Protein AF-A0A7Z2V467-F1 (afdb_monomer_lite)

Radius of gyration: 11.16 Å; chains: 1; bounding box: 28×25×29 Å

pLDDT: mean 89.86, std 11.54, range [38.38, 97.75]

Secondary structure (DSSP, 8-state):
------PEEHHHHHHHHT--HHHHHHHHHH-TT-TTEEEETTEEEE-HHHHHHHHTT-

Structure (mmCIF, N/CA/C/O backbone):
data_AF-A0A7Z2V467-F1
#
_entry.id   AF-A0A7Z2V467-F1
#
loop_
_atom_site.group_PDB
_atom_site.id
_atom_site.type_symbol
_atom_site.label_atom_id
_atom_site.label_alt_id
_atom_site.label_comp_id
_atom_site.label_asym_id
_atom_site.label_entity_id
_atom_site.label_seq_id
_atom_site.pdbx_PDB_ins_code
_atom_site.Cartn_x
_atom_site.Cartn_y
_atom_site.Cartn_z
_atom_site.occupancy
_atom_site.B_iso_or_equiv
_atom_site.auth_seq_id
_atom_site.auth_comp_id
_atom_site.auth_asym_id
_atom_site.auth_atom_id
_atom_site.pdbx_PDB_model_num
ATOM 1 N N . MET A 1 1 ? 18.167 -10.357 8.683 1.00 38.38 1 MET A N 1
ATOM 2 C CA . MET A 1 1 ? 17.303 -11.339 7.994 1.00 38.38 1 MET A CA 1
ATOM 3 C C . MET A 1 1 ? 16.634 -10.636 6.830 1.00 38.38 1 MET A C 1
ATOM 5 O O . MET A 1 1 ? 15.872 -9.710 7.070 1.00 38.38 1 MET A O 1
ATOM 9 N N . ILE A 1 2 ? 16.954 -11.009 5.590 1.00 46.09 2 ILE A N 1
ATOM 10 C CA . ILE A 1 2 ? 16.230 -10.497 4.421 1.00 46.09 2 ILE A CA 1
ATOM 11 C C . ILE A 1 2 ? 14.910 -11.268 4.382 1.00 46.09 2 ILE A C 1
ATOM 13 O O . ILE A 1 2 ? 14.862 -12.399 3.906 1.00 46.09 2 ILE A O 1
ATOM 17 N N . THR A 1 3 ? 13.853 -10.710 4.973 1.00 55.25 3 THR A N 1
ATOM 18 C CA . THR A 1 3 ? 12.496 -11.218 4.748 1.00 55.25 3 THR A CA 1
ATOM 19 C C . THR A 1 3 ? 12.230 -11.103 3.252 1.00 55.25 3 THR A C 1
ATOM 21 O O . THR A 1 3 ? 12.139 -9.991 2.739 1.00 55.25 3 THR A O 1
ATOM 24 N N . SER A 1 4 ? 12.167 -12.236 2.549 1.00 70.69 4 SER A N 1
ATOM 25 C CA . SER A 1 4 ? 11.707 -12.287 1.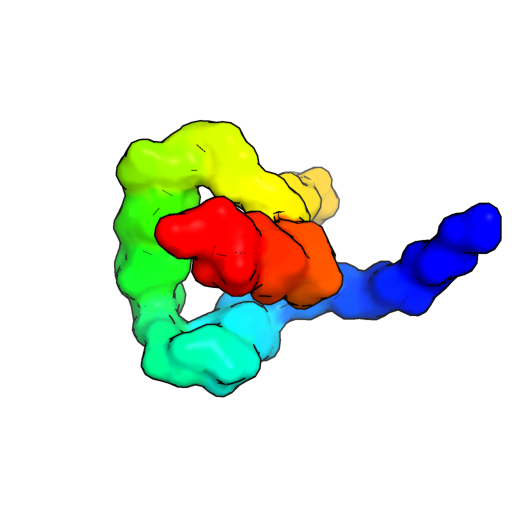159 1.00 70.69 4 SER A CA 1
ATOM 26 C C . SER A 1 4 ? 10.207 -12.021 1.154 1.00 70.69 4 SER A C 1
ATOM 28 O O . SER A 1 4 ? 9.395 -12.941 1.156 1.00 70.69 4 SER A O 1
ATOM 30 N N . GLU A 1 5 ? 9.836 -10.750 1.264 1.00 83.75 5 GLU A N 1
ATOM 31 C CA . GLU A 1 5 ? 8.452 -10.332 1.129 1.00 83.75 5 GLU A CA 1
ATOM 32 C C . GLU A 1 5 ? 8.063 -10.361 -0.349 1.00 83.75 5 GLU A C 1
ATOM 34 O O . GL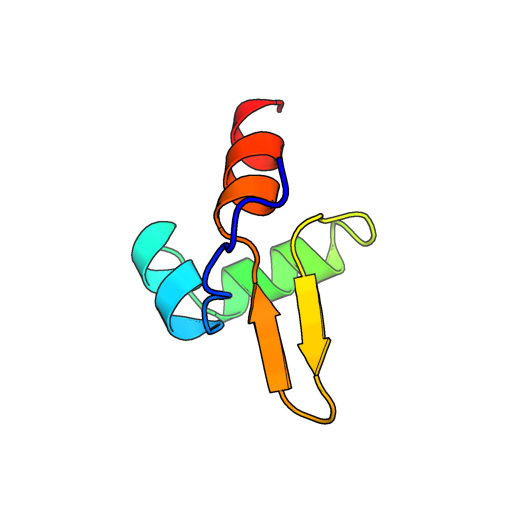U A 1 5 ? 8.738 -9.789 -1.208 1.00 83.75 5 GLU A O 1
ATOM 39 N N . VAL A 1 6 ? 6.950 -11.028 -0.647 1.00 89.81 6 VAL A N 1
ATOM 40 C CA . VAL A 1 6 ? 6.362 -11.003 -1.984 1.00 89.81 6 VAL A CA 1
ATOM 41 C C . VAL A 1 6 ? 5.620 -9.685 -2.151 1.00 89.81 6 VAL A C 1
ATOM 43 O O . VAL A 1 6 ? 4.578 -9.474 -1.531 1.00 89.81 6 VAL A O 1
ATOM 46 N N . LEU A 1 7 ? 6.145 -8.813 -3.014 1.00 95.12 7 LEU A N 1
ATOM 47 C CA . LEU A 1 7 ? 5.503 -7.537 -3.296 1.00 95.12 7 LEU A CA 1
ATOM 48 C C . LEU A 1 7 ? 4.141 -7.742 -3.970 1.00 95.12 7 LEU A C 1
ATOM 50 O O . LEU A 1 7 ? 4.026 -8.431 -4.986 1.00 95.12 7 LEU A O 1
ATOM 54 N N . LYS A 1 8 ? 3.127 -7.070 -3.434 1.00 95.75 8 LYS A N 1
ATOM 55 C CA . LYS A 1 8 ? 1.740 -7.123 -3.888 1.00 95.75 8 LYS A CA 1
ATOM 56 C C . LYS A 1 8 ? 1.469 -6.130 -5.009 1.00 95.75 8 LYS A C 1
ATOM 58 O O . LYS A 1 8 ? 2.087 -5.072 -5.124 1.00 95.75 8 LYS A O 1
ATOM 63 N N . THR A 1 9 ? 0.526 -6.466 -5.869 1.00 96.69 9 THR A N 1
ATOM 64 C CA . THR A 1 9 ? -0.075 -5.552 -6.837 1.00 96.69 9 THR A CA 1
ATOM 65 C C . THR A 1 9 ? -0.959 -4.523 -6.129 1.00 96.69 9 THR A C 1
ATOM 67 O O . THR A 1 9 ? -1.346 -4.685 -4.973 1.00 96.69 9 THR A O 1
ATOM 70 N N . THR A 1 10 ? -1.316 -3.453 -6.840 1.00 95.75 10 THR A N 1
ATOM 71 C CA . THR A 1 10 ? -2.293 -2.476 -6.341 1.00 95.75 10 THR A CA 1
ATOM 72 C C . THR A 1 10 ? -3.642 -3.123 -6.014 1.00 95.75 10 THR A C 1
ATOM 74 O O . THR A 1 10 ? -4.249 -2.761 -5.014 1.00 95.75 10 THR A O 1
ATOM 77 N N . ASP A 1 11 ? -4.097 -4.095 -6.809 1.00 97.00 11 ASP A N 1
ATOM 78 C CA . ASP A 1 11 ? -5.372 -4.777 -6.559 1.00 97.00 11 ASP A CA 1
ATOM 79 C C . ASP A 1 11 ? -5.346 -5.625 -5.297 1.00 97.00 11 ASP A C 1
ATOM 81 O O . ASP A 1 11 ? -6.285 -5.578 -4.508 1.00 97.00 11 ASP A O 1
ATOM 85 N N . GLU A 1 12 ? -4.256 -6.358 -5.080 1.00 97.31 12 GLU A N 1
ATOM 86 C CA . GLU A 1 12 ? -4.085 -7.166 -3.874 1.00 97.31 12 GLU A CA 1
ATOM 87 C C . GLU A 1 12 ? -4.065 -6.287 -2.620 1.00 97.31 12 GLU A C 1
ATOM 89 O O . GLU A 1 12 ? -4.775 -6.587 -1.665 1.00 97.31 12 GLU A O 1
ATOM 94 N N . ILE A 1 13 ? -3.343 -5.159 -2.634 1.00 95.94 13 ILE A N 1
ATOM 95 C CA . ILE A 1 13 ? -3.368 -4.205 -1.512 1.00 95.94 13 ILE A CA 1
ATOM 96 C C . ILE A 1 13 ? -4.758 -3.614 -1.300 1.00 95.94 13 ILE A C 1
ATOM 98 O O . ILE A 1 13 ? -5.217 -3.527 -0.164 1.00 95.94 13 ILE A O 1
ATOM 102 N N . CYS A 1 14 ? -5.450 -3.220 -2.369 1.00 97.00 14 CYS A N 1
ATOM 103 C CA . CYS A 1 14 ? -6.817 -2.721 -2.266 1.00 97.00 14 CYS A CA 1
ATOM 104 C C . CYS A 1 14 ? -7.756 -3.758 -1.634 1.00 97.00 14 CYS A C 1
ATOM 106 O O . CYS A 1 14 ? -8.571 -3.396 -0.787 1.00 97.00 14 CYS A O 1
ATOM 108 N N . ALA A 1 15 ? -7.616 -5.036 -1.993 1.00 97.25 15 ALA A N 1
ATOM 109 C CA . ALA A 1 15 ? -8.390 -6.124 -1.405 1.00 97.25 15 ALA A CA 1
ATOM 110 C C . ALA A 1 15 ? -8.055 -6.340 0.081 1.00 97.25 15 ALA A C 1
ATOM 112 O O . ALA A 1 15 ? -8.971 -6.459 0.895 1.00 97.25 15 ALA A O 1
ATOM 113 N N . ILE A 1 16 ? -6.768 -6.327 0.446 1.00 94.62 16 ILE A N 1
ATOM 114 C CA . ILE A 1 16 ? -6.295 -6.480 1.833 1.00 94.62 16 ILE A CA 1
ATOM 115 C C . ILE A 1 16 ? -6.821 -5.343 2.714 1.00 94.62 16 ILE A C 1
ATOM 117 O O . ILE A 1 16 ? -7.412 -5.587 3.764 1.00 94.62 16 ILE A O 1
ATOM 121 N N . LEU A 1 17 ? -6.662 -4.099 2.259 1.00 92.69 17 LEU A N 1
ATOM 122 C CA . LEU A 1 17 ? -7.099 -2.909 2.989 1.00 92.69 17 LEU A CA 1
ATOM 123 C C . LEU A 1 17 ? -8.611 -2.662 2.888 1.00 92.69 17 LEU A C 1
ATOM 125 O O . LEU A 1 17 ? -9.132 -1.792 3.580 1.00 92.69 17 LEU A O 1
ATOM 129 N N . ARG A 1 18 ? -9.320 -3.406 2.029 1.00 95.94 18 ARG A N 1
ATOM 130 C CA . ARG A 1 18 ? -10.747 -3.222 1.715 1.00 95.94 18 ARG A CA 1
ATOM 131 C C . ARG A 1 18 ? -11.075 -1.796 1.258 1.00 95.94 18 ARG A C 1
ATOM 133 O O . ARG A 1 18 ? -12.098 -1.226 1.632 1.00 95.94 18 ARG A O 1
ATOM 140 N N . VAL A 1 19 ? -10.209 -1.224 0.423 1.00 96.00 19 VAL A N 1
ATOM 141 C CA . VAL A 1 19 ? -10.369 0.128 -0.131 1.00 96.00 19 VAL A CA 1
ATOM 142 C C . VAL A 1 19 ? -10.378 0.116 -1.652 1.00 96.00 19 VAL A C 1
ATOM 144 O O . VAL A 1 19 ? -9.805 -0.757 -2.300 1.00 96.00 19 VAL A O 1
ATOM 147 N N . SER A 1 20 ? -10.989 1.138 -2.247 1.00 97.75 20 SER A N 1
ATOM 148 C CA . SER A 1 20 ? -10.930 1.324 -3.696 1.00 97.75 20 SER A CA 1
ATOM 149 C C . SER A 1 20 ? -9.524 1.738 -4.158 1.00 97.75 20 SER A C 1
ATOM 151 O O . SER A 1 20 ? -8.762 2.365 -3.413 1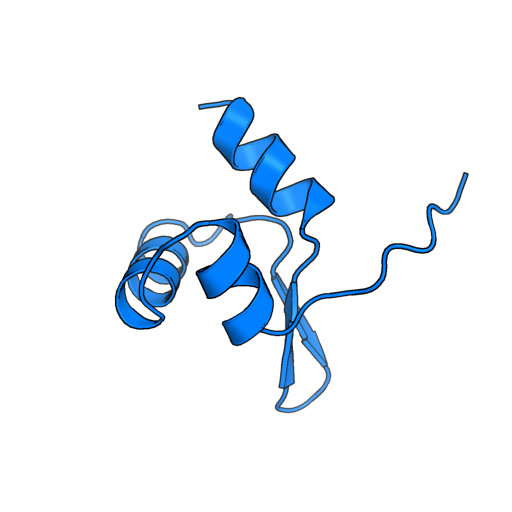.00 97.75 20 SER A O 1
ATOM 153 N N . ARG A 1 21 ? -9.203 1.493 -5.437 1.00 96.44 21 ARG A N 1
ATOM 154 C CA . ARG A 1 21 ? -7.980 2.027 -6.070 1.00 96.44 21 ARG A CA 1
ATOM 155 C C . ARG A 1 21 ? -7.888 3.549 -5.964 1.00 96.44 21 ARG A C 1
ATOM 157 O O . ARG A 1 21 ? -6.799 4.093 -5.815 1.00 96.44 21 ARG A O 1
ATOM 164 N N . GLN A 1 22 ? -9.027 4.235 -6.042 1.00 97.38 22 GLN A N 1
ATOM 165 C CA . GLN A 1 22 ? -9.081 5.691 -5.958 1.00 97.38 22 GLN A CA 1
ATOM 166 C C . GLN A 1 22 ? -8.741 6.182 -4.548 1.00 97.38 22 GLN A C 1
ATOM 168 O O . GLN A 1 22 ? -8.024 7.169 -4.407 1.00 97.38 22 GLN A O 1
ATOM 173 N N . THR A 1 23 ? -9.189 5.461 -3.517 1.00 96.25 23 THR A N 1
ATOM 174 C CA . THR A 1 23 ? -8.820 5.715 -2.118 1.00 96.25 23 THR A CA 1
ATOM 175 C C . THR A 1 23 ? -7.320 5.530 -1.914 1.00 96.25 23 THR A C 1
ATOM 177 O O . THR A 1 23 ? -6.670 6.429 -1.391 1.00 96.25 23 THR A O 1
ATOM 180 N N . LEU A 1 24 ? -6.747 4.421 -2.397 1.00 94.75 24 LEU A N 1
ATOM 181 C CA . LEU A 1 24 ? -5.302 4.187 -2.301 1.00 94.75 24 LEU A CA 1
ATOM 182 C C . LEU A 1 24 ? -4.500 5.257 -3.060 1.00 94.75 24 LEU A C 1
ATOM 184 O O . LEU A 1 24 ? -3.484 5.742 -2.571 1.00 94.75 24 LEU A O 1
ATOM 188 N N . TRP A 1 25 ? -4.970 5.682 -4.235 1.00 94.06 25 TRP A N 1
ATOM 189 C CA . TRP A 1 25 ? -4.338 6.769 -4.979 1.00 94.06 25 TRP A CA 1
ATOM 190 C C . TRP A 1 25 ? -4.386 8.100 -4.217 1.00 94.06 25 TRP A C 1
ATOM 192 O O . TRP A 1 25 ? -3.361 8.777 -4.124 1.00 94.06 25 TRP A O 1
ATOM 202 N N . ARG A 1 26 ? -5.534 8.466 -3.628 1.00 95.44 26 ARG A N 1
ATOM 203 C CA . ARG A 1 26 ? -5.643 9.672 -2.789 1.00 95.44 26 ARG A CA 1
ATOM 204 C C . ARG A 1 26 ? -4.684 9.601 -1.609 1.00 95.44 26 ARG A C 1
ATOM 206 O O . ARG A 1 26 ? -3.904 10.529 -1.438 1.00 95.44 26 ARG A O 1
ATOM 213 N N . LEU A 1 27 ? -4.632 8.459 -0.921 1.00 91.62 27 LEU A N 1
ATOM 214 C CA . LEU A 1 27 ? -3.699 8.227 0.180 1.00 91.62 27 LEU A CA 1
ATOM 215 C C . LEU A 1 27 ? -2.246 8.475 -0.248 1.00 91.62 27 LEU A C 1
ATOM 217 O O . LEU A 1 27 ? -1.522 9.184 0.443 1.00 91.62 27 LEU A O 1
ATOM 221 N N . THR A 1 28 ? -1.829 7.969 -1.416 1.00 92.19 28 THR A N 1
ATOM 222 C CA . THR A 1 28 ? -0.467 8.209 -1.936 1.00 92.19 28 THR A CA 1
ATOM 223 C C . THR A 1 28 ? -0.188 9.643 -2.349 1.00 92.19 28 THR A C 1
ATOM 225 O O . THR A 1 28 ? 0.970 10.050 -2.403 1.00 92.19 28 THR A O 1
ATOM 228 N N . LYS A 1 29 ? -1.229 10.383 -2.731 1.00 93.12 29 LYS A N 1
ATOM 229 C CA . LYS A 1 29 ? -1.111 11.777 -3.145 1.00 93.12 29 LYS A CA 1
ATOM 230 C C . LYS A 1 29 ? -1.022 12.691 -1.925 1.00 93.12 29 LYS A C 1
ATOM 232 O O . LYS A 1 29 ? -0.231 13.625 -1.934 1.00 93.12 29 LYS A O 1
ATOM 237 N N . GLU A 1 30 ? -1.826 12.409 -0.906 1.00 94.00 30 GLU A N 1
ATOM 238 C CA . GLU A 1 30 ? -1.875 13.149 0.357 1.00 94.00 30 GLU A CA 1
ATOM 239 C C . GLU A 1 30 ? -0.668 12.837 1.249 1.00 94.00 30 GLU A C 1
ATOM 241 O O . GLU A 1 30 ? -0.222 13.709 1.986 1.00 94.00 30 GLU A O 1
ATOM 246 N N . ASN A 1 31 ? -0.084 11.639 1.118 1.00 90.06 31 ASN A N 1
ATOM 247 C CA . ASN A 1 31 ? 1.089 11.203 1.875 1.00 90.06 31 ASN A CA 1
ATOM 248 C C . ASN A 1 31 ? 2.250 10.849 0.927 1.00 90.06 31 ASN A C 1
ATOM 250 O O . ASN A 1 31 ? 2.433 9.681 0.575 1.00 90.06 31 ASN A O 1
ATOM 254 N N . PRO A 1 32 ? 3.072 11.830 0.502 1.00 84.38 32 PRO A N 1
ATOM 255 C CA . PRO A 1 32 ? 4.229 11.576 -0.361 1.00 84.38 32 PRO A CA 1
ATOM 256 C C . PRO A 1 32 ? 5.268 10.627 0.253 1.00 84.38 32 PRO A C 1
ATOM 258 O O . PRO A 1 32 ? 5.994 9.962 -0.484 1.00 84.38 32 PRO A O 1
ATOM 261 N N . SER A 1 33 ? 5.323 10.557 1.586 1.00 86.19 33 SER A N 1
ATOM 262 C CA . SER A 1 33 ? 6.193 9.678 2.375 1.00 86.19 33 SER A CA 1
ATOM 263 C C . SER A 1 33 ? 5.576 8.308 2.680 1.00 86.19 33 SER A C 1
ATOM 265 O O . SER A 1 33 ? 6.126 7.578 3.502 1.00 86.19 33 SER A O 1
ATOM 267 N N . LEU A 1 34 ? 4.452 7.947 2.042 1.00 89.19 34 LEU A N 1
ATOM 268 C CA . LEU A 1 34 ? 3.809 6.649 2.243 1.00 89.19 34 LEU A CA 1
ATOM 269 C C . LEU A 1 34 ? 4.805 5.506 1.947 1.00 89.19 34 LEU A C 1
ATOM 271 O O . LEU A 1 34 ? 5.276 5.397 0.805 1.00 89.19 34 LEU A O 1
ATOM 275 N N . PRO A 1 35 ? 5.121 4.653 2.937 1.00 91.31 35 PRO A N 1
ATOM 276 C CA . PRO A 1 35 ? 6.089 3.579 2.764 1.00 91.31 35 PRO A CA 1
ATOM 277 C C . PRO A 1 35 ? 5.492 2.400 1.982 1.00 91.31 35 PRO A C 1
ATOM 279 O O . PRO A 1 35 ? 4.296 2.349 1.688 1.00 91.31 35 PRO A O 1
ATOM 282 N N . GLY A 1 36 ? 6.340 1.454 1.581 1.00 90.88 36 GLY A N 1
ATOM 283 C CA . GLY A 1 36 ? 5.933 0.243 0.876 1.00 90.88 36 GLY A CA 1
ATOM 284 C C . GLY A 1 36 ? 5.685 0.385 -0.622 1.00 90.88 36 GLY A C 1
ATOM 285 O O . GLY A 1 36 ? 5.609 -0.632 -1.304 1.00 90.88 36 GLY A O 1
ATOM 286 N N . ARG A 1 37 ? 5.600 1.593 -1.192 1.00 93.50 37 ARG A N 1
ATOM 287 C CA . ARG A 1 37 ? 5.397 1.761 -2.642 1.00 93.50 37 ARG A CA 1
ATOM 288 C C . ARG A 1 37 ? 6.699 1.553 -3.423 1.00 93.50 37 ARG A C 1
ATOM 290 O O . ARG A 1 37 ? 7.577 2.411 -3.423 1.00 93.50 37 ARG A O 1
ATOM 297 N N . VAL A 1 38 ? 6.765 0.478 -4.204 1.00 92.94 38 VAL A N 1
ATOM 298 C CA . VAL A 1 38 ? 7.901 0.128 -5.070 1.00 92.94 38 VAL A CA 1
ATOM 299 C C . VAL A 1 38 ? 7.506 0.258 -6.541 1.00 92.94 38 VAL A C 1
ATOM 301 O O . VAL A 1 38 ? 6.487 -0.276 -6.983 1.00 92.94 38 VAL A O 1
ATOM 304 N N . ARG A 1 39 ? 8.317 0.958 -7.341 1.00 92.06 39 ARG A N 1
ATOM 305 C CA . ARG A 1 39 ? 8.101 1.083 -8.790 1.00 92.06 39 ARG A CA 1
ATOM 306 C C . ARG A 1 39 ? 9.093 0.206 -9.547 1.00 92.06 39 ARG A C 1
ATOM 308 O O . ARG A 1 39 ? 10.295 0.420 -9.455 1.00 92.06 39 ARG A O 1
ATOM 315 N N . ILE A 1 40 ? 8.583 -0.759 -10.311 1.00 90.12 40 ILE A N 1
ATOM 316 C CA . ILE A 1 40 ? 9.379 -1.676 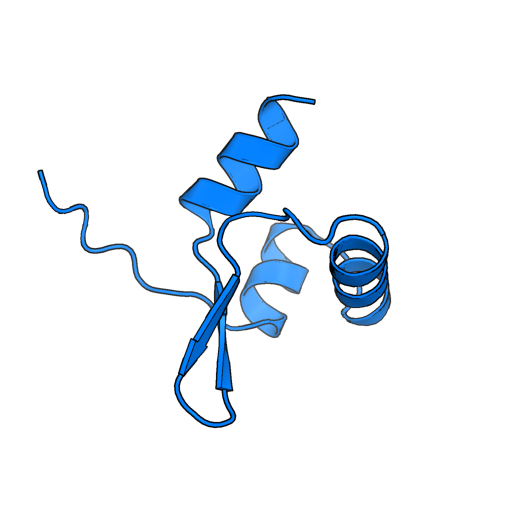-11.138 1.00 90.12 40 ILE A CA 1
ATOM 317 C C . ILE A 1 40 ? 9.026 -1.403 -12.600 1.00 90.12 40 ILE A C 1
ATOM 319 O O . ILE A 1 40 ? 8.022 -1.889 -13.126 1.00 90.12 40 ILE A O 1
ATOM 323 N N . GLY A 1 41 ? 9.813 -0.541 -13.247 1.00 92.94 41 GLY A N 1
ATOM 324 C CA . GLY A 1 41 ? 9.498 -0.022 -14.578 1.00 92.94 41 GLY A CA 1
ATOM 325 C C . GLY A 1 41 ? 8.148 0.705 -14.593 1.00 92.94 41 GLY A C 1
ATOM 326 O O . GLY A 1 41 ? 7.965 1.726 -13.928 1.00 92.94 41 GLY A O 1
ATOM 327 N N . ARG A 1 42 ? 7.181 0.174 -15.352 1.00 90.62 42 ARG A N 1
ATOM 328 C CA . ARG A 1 42 ? 5.808 0.712 -15.418 1.00 90.62 42 ARG A CA 1
ATOM 329 C C . ARG A 1 42 ? 4.876 0.149 -14.345 1.00 90.62 42 ARG A C 1
ATOM 331 O O . ARG A 1 42 ? 3.767 0.652 -14.196 1.00 90.62 42 ARG A O 1
ATOM 338 N N . LEU A 1 43 ? 5.304 -0.878 -13.613 1.00 92.88 43 LEU A N 1
ATOM 339 C CA . LEU A 1 43 ? 4.484 -1.538 -12.608 1.00 92.88 43 LEU A CA 1
ATOM 340 C C . LEU A 1 43 ? 4.646 -0.861 -11.249 1.00 92.88 43 LEU A C 1
ATOM 342 O O . LEU A 1 43 ? 5.756 -0.528 -10.827 1.00 92.88 43 LEU A O 1
ATOM 346 N N . THR A 1 44 ? 3.528 -0.710 -10.545 1.00 93.62 44 THR A N 1
ATOM 347 C CA . THR A 1 44 ? 3.517 -0.375 -9.121 1.00 93.62 44 THR A CA 1
ATOM 348 C C . THR A 1 44 ? 3.306 -1.652 -8.321 1.00 93.62 44 THR A C 1
ATOM 350 O O . THR A 1 44 ? 2.419 -2.463 -8.614 1.00 93.62 44 THR A O 1
ATOM 353 N N . ARG A 1 45 ? 4.172 -1.831 -7.333 1.00 95.38 45 ARG A N 1
ATOM 354 C CA . ARG A 1 45 ? 4.192 -2.938 -6.394 1.00 95.38 45 ARG A CA 1
ATOM 355 C C . ARG A 1 45 ? 4.264 -2.395 -4.975 1.00 95.38 45 ARG A C 1
ATOM 357 O O . ARG A 1 45 ? 4.647 -1.245 -4.771 1.00 95.38 45 ARG A O 1
ATOM 364 N N . TRP A 1 46 ? 3.870 -3.219 -4.021 1.00 95.69 46 TRP A N 1
ATOM 365 C CA . TRP A 1 46 ? 3.660 -2.797 -2.650 1.00 95.69 46 TRP A CA 1
ATOM 366 C C . TRP A 1 46 ? 4.237 -3.801 -1.664 1.00 95.69 46 TRP A C 1
ATOM 368 O O . TRP A 1 46 ? 3.961 -4.993 -1.778 1.00 95.69 46 TRP A O 1
ATOM 378 N N . SER A 1 47 ? 5.005 -3.319 -0.694 1.00 95.25 47 SER A N 1
ATOM 379 C CA . SER A 1 47 ? 5.235 -4.047 0.550 1.00 95.25 47 SER A CA 1
ATOM 380 C C . SER A 1 47 ? 3.985 -3.895 1.410 1.00 95.25 47 SER A C 1
ATOM 382 O O . SER A 1 47 ? 3.614 -2.793 1.819 1.00 95.25 47 SER A O 1
ATOM 384 N N . GLU A 1 48 ? 3.314 -5.015 1.638 1.00 94.06 48 GLU A N 1
ATOM 385 C CA . GLU A 1 48 ? 2.194 -5.115 2.564 1.00 94.06 48 GLU A CA 1
ATOM 386 C C . GLU A 1 48 ? 2.677 -4.840 3.991 1.00 94.06 48 GLU A C 1
ATOM 388 O O . GLU A 1 48 ? 2.040 -4.092 4.730 1.00 94.06 48 GLU A O 1
ATOM 393 N N . LYS A 1 49 ? 3.844 -5.383 4.355 1.00 93.19 49 LYS A N 1
ATOM 394 C CA . LYS A 1 49 ? 4.427 -5.251 5.689 1.00 93.19 49 LYS A CA 1
ATOM 395 C C . LYS A 1 49 ? 4.717 -3.797 6.049 1.00 93.19 49 LYS A C 1
ATOM 397 O O . LYS A 1 49 ? 4.340 -3.358 7.133 1.00 93.19 49 LYS A O 1
ATOM 402 N N . GLU A 1 50 ? 5.386 -3.054 5.168 1.00 94.06 50 GLU A N 1
ATOM 403 C CA . GLU A 1 50 ? 5.696 -1.642 5.411 1.00 94.06 50 GLU A CA 1
ATOM 404 C C . GLU A 1 50 ? 4.424 -0.794 5.472 1.00 94.06 50 GLU A C 1
ATOM 406 O O . GLU A 1 50 ? 4.288 0.051 6.356 1.00 94.06 50 GLU A O 1
ATOM 411 N N . LEU A 1 51 ? 3.473 -1.048 4.567 1.00 92.31 51 LEU A N 1
ATOM 412 C CA . LEU A 1 51 ? 2.234 -0.283 4.497 1.00 92.31 51 LEU A CA 1
ATOM 413 C C . LEU A 1 51 ? 1.346 -0.514 5.729 1.00 92.31 51 LEU A C 1
ATOM 415 O O . LEU A 1 51 ? 0.879 0.451 6.329 1.00 92.31 51 LEU A O 1
ATOM 419 N N . ILE A 1 52 ? 1.143 -1.770 6.142 1.00 91.62 52 ILE A N 1
ATOM 420 C CA . ILE A 1 52 ? 0.370 -2.108 7.349 1.00 91.62 52 ILE A CA 1
ATOM 421 C C . ILE A 1 52 ? 1.086 -1.608 8.605 1.00 91.62 52 ILE A C 1
ATOM 423 O O . ILE A 1 52 ? 0.438 -1.050 9.492 1.00 91.62 52 ILE A O 1
ATOM 427 N N . GLY A 1 53 ? 2.410 -1.770 8.680 1.00 92.81 53 GLY A N 1
ATOM 428 C CA . GLY A 1 53 ? 3.209 -1.270 9.799 1.00 92.81 53 GLY A CA 1
ATOM 429 C C . GLY A 1 53 ? 3.051 0.238 9.989 1.00 92.81 53 GLY A C 1
ATOM 430 O O . GLY A 1 53 ? 2.845 0.700 11.107 1.00 92.81 53 GLY A O 1
ATOM 431 N N . TRP A 1 54 ? 3.059 0.995 8.892 1.00 91.50 54 TRP A N 1
ATOM 432 C CA . TRP A 1 54 ? 2.815 2.433 8.917 1.00 91.50 54 TRP A CA 1
ATOM 433 C C . TRP A 1 54 ? 1.381 2.787 9.316 1.00 91.50 54 TRP A C 1
ATOM 435 O O . TRP A 1 54 ? 1.194 3.612 10.207 1.00 91.50 54 TRP A O 1
ATOM 445 N N . LEU A 1 55 ? 0.376 2.127 8.728 1.00 88.88 55 LEU A N 1
ATOM 446 C CA . LEU A 1 55 ? -1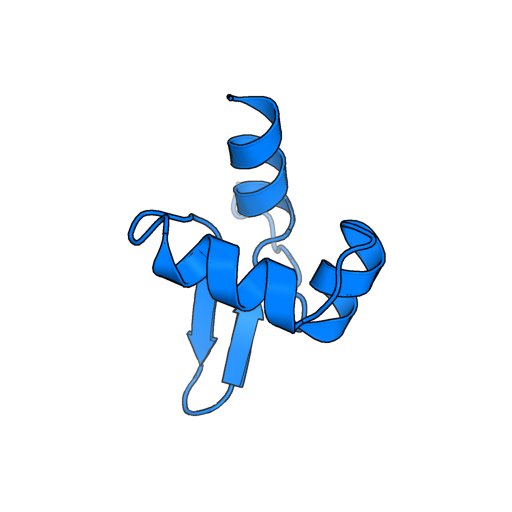.037 2.345 9.072 1.00 88.88 55 LEU A CA 1
ATOM 447 C C . LEU A 1 55 ? -1.330 2.071 10.551 1.00 88.88 55 LEU A C 1
ATOM 449 O O . LEU A 1 55 ? -2.162 2.747 11.139 1.00 88.88 55 LEU A O 1
ATOM 453 N N . SER A 1 56 ? -0.637 1.100 11.146 1.00 89.44 56 SER A N 1
ATOM 454 C CA . SER A 1 56 ? -0.793 0.732 12.559 1.00 89.44 56 SER A CA 1
ATOM 455 C C . SER A 1 56 ? -0.046 1.673 13.515 1.00 89.44 56 SER A C 1
ATOM 457 O O . SER A 1 56 ? -0.201 1.555 14.725 1.00 89.44 56 SER A O 1
ATOM 459 N N . SER A 1 57 ? 0.812 2.552 12.984 1.00 84.12 57 SER A N 1
ATOM 460 C CA . SER A 1 57 ? 1.622 3.511 13.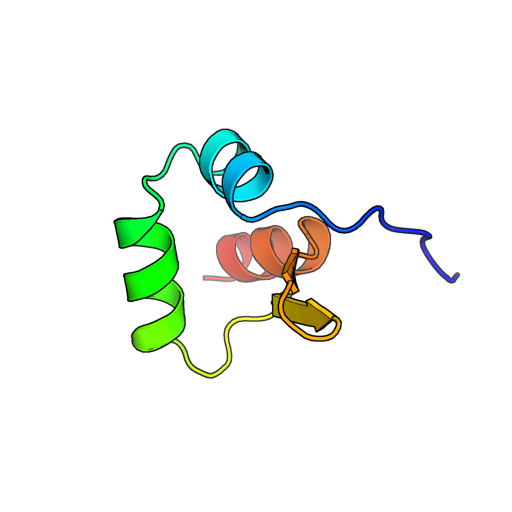750 1.00 84.12 57 SER A CA 1
ATOM 461 C C . SER A 1 57 ? 1.030 4.926 13.802 1.00 84.12 57 SER A C 1
ATOM 463 O O . SER A 1 57 ? 1.624 5.803 14.428 1.00 84.12 57 SER A O 1
ATOM 465 N N . GLN A 1 58 ? -0.091 5.148 13.108 1.00 68.88 58 GLN A N 1
ATOM 466 C CA . GLN A 1 58 ? -0.916 6.357 13.204 1.00 68.88 58 GLN A CA 1
ATOM 467 C C . GLN A 1 58 ? -1.894 6.232 14.374 1.00 68.88 58 GLN A C 1
ATOM 469 O O . GLN A 1 58 ? -2.134 7.266 15.031 1.00 68.88 58 GLN A O 1
#

Sequence (58 aa):
MITSEVLKTTDEICAILRVSRQTLWRLTKENPSLPGRVRIGRLTRWSEKELIGWLSSQ

Foldseek 3Di:
DPPPADWAALVVLCVVVVHDSVVVVVVCVVCVPQPQWDDDPPGTTGDPVSNVVVVVVD